Protein AF-A0A6B3HTN6-F1 (afdb_monomer_lite)

Secondary structure (DSSP, 8-state):
-------EEEEETTEEEEE-SS-EEEEE---SS--GGG---TT----SS-EEEEEE-TT--TT----TT---EEEEEPP---

pLDDT: mean 83.2, std 13.85, range [45.31, 97.38]

Radius of gyration: 25.03 Å; chains: 1; bounding box: 46×37×67 Å

Sequence (82 aa):
DGVTRHFDLARDRDRLHVDTAGASYTFTALPRFTDPATQTDPGSLLAPMPGTVVRLAEGLAPGAPVEAGQPLIWLEAMKMEH

Structure (mmCIF, N/CA/C/O backbone):
data_AF-A0A6B3HTN6-F1
#
_entry.id   AF-A0A6B3HTN6-F1
#
loop_
_atom_site.group_PDB
_atom_site.id
_atom_site.type_symbol
_atom_site.label_atom_id
_atom_site.label_alt_id
_atom_site.label_comp_id
_atom_site.label_asym_id
_atom_site.label_entity_id
_atom_site.label_seq_id
_atom_site.pdbx_PDB_ins_code
_atom_site.Cartn_x
_atom_site.Cartn_y
_atom_site.Cartn_z
_atom_site.occupancy
_atom_site.B_iso_or_equiv
_atom_site.auth_seq_id
_atom_site.auth_comp_id
_atom_site.auth_asym_id
_atom_site.auth_atom_id
_atom_site.pdbx_PDB_model_num
ATOM 1 N N . ASP A 1 1 ? 7.760 9.703 -43.259 1.00 64.25 1 ASP A N 1
ATOM 2 C CA . ASP A 1 1 ? 9.137 9.347 -42.863 1.00 64.25 1 ASP A CA 1
ATOM 3 C C . ASP A 1 1 ? 9.159 8.808 -41.446 1.00 64.25 1 ASP A C 1
ATOM 5 O O . ASP A 1 1 ? 8.933 9.555 -40.504 1.00 64.25 1 ASP A O 1
ATOM 9 N N . GLY A 1 2 ? 9.329 7.495 -41.298 1.00 85.19 2 GLY A N 1
ATOM 10 C CA . GLY A 1 2 ? 9.406 6.837 -39.994 1.00 85.19 2 GLY A CA 1
ATOM 11 C C . GLY A 1 2 ? 10.824 6.352 -39.720 1.00 85.19 2 GLY A C 1
ATOM 12 O O . GLY A 1 2 ? 11.497 5.872 -40.629 1.00 85.19 2 GLY A O 1
ATOM 13 N N . VAL A 1 3 ? 11.271 6.455 -38.470 1.00 87.94 3 VAL A N 1
ATOM 14 C CA . VAL A 1 3 ? 12.522 5.843 -38.010 1.00 87.94 3 VAL A CA 1
ATOM 15 C C . VAL A 1 3 ? 12.170 4.659 -37.121 1.00 87.94 3 VAL A C 1
ATOM 17 O O . VAL A 1 3 ? 11.449 4.819 -36.140 1.00 87.94 3 VAL A O 1
ATOM 20 N N . THR A 1 4 ? 12.708 3.484 -37.451 1.00 90.00 4 THR A N 1
ATOM 21 C CA . THR A 1 4 ? 12.620 2.284 -36.607 1.00 90.00 4 THR A CA 1
ATOM 22 C C . THR A 1 4 ? 13.937 2.100 -35.864 1.00 90.00 4 THR A C 1
ATOM 24 O O . THR A 1 4 ? 15.006 2.231 -36.459 1.00 90.00 4 THR A O 1
ATOM 27 N N . ARG A 1 5 ? 13.871 1.798 -34.564 1.00 88.88 5 ARG A N 1
ATOM 28 C CA . ARG A 1 5 ? 15.033 1.432 -33.747 1.00 88.88 5 ARG A CA 1
ATOM 29 C C . ARG A 1 5 ? 14.755 0.114 -33.044 1.00 88.88 5 ARG A C 1
ATOM 31 O O . ARG A 1 5 ? 13.651 -0.086 -32.545 1.00 88.88 5 ARG A O 1
ATOM 38 N N . HIS A 1 6 ? 15.765 -0.744 -33.013 1.00 91.69 6 HIS A N 1
ATOM 39 C CA . HIS A 1 6 ? 15.740 -1.994 -32.268 1.00 91.69 6 HIS A CA 1
ATOM 40 C C . HIS A 1 6 ? 16.505 -1.816 -30.961 1.00 91.69 6 HIS A C 1
ATOM 42 O O . HIS A 1 6 ? 17.483 -1.065 -30.906 1.00 91.69 6 HIS A O 1
ATOM 48 N N . PHE A 1 7 ? 16.023 -2.493 -29.928 1.00 95.25 7 PHE A N 1
ATOM 49 C CA . PHE A 1 7 ? 16.587 -2.484 -28.590 1.00 95.25 7 PHE A CA 1
ATOM 50 C C . PHE A 1 7 ? 16.649 -3.918 -28.092 1.00 95.25 7 PHE A C 1
ATOM 52 O O . PHE A 1 7 ? 15.663 -4.649 -28.226 1.00 95.25 7 PHE A O 1
ATOM 59 N N . ASP A 1 8 ? 17.778 -4.283 -27.501 1.00 97.00 8 ASP A N 1
ATOM 60 C CA . ASP A 1 8 ? 17.941 -5.579 -26.861 1.00 97.00 8 ASP A CA 1
ATOM 61 C C . ASP A 1 8 ? 17.554 -5.456 -25.387 1.00 97.00 8 ASP A C 1
ATOM 63 O O . ASP A 1 8 ? 17.912 -4.493 -24.705 1.00 97.00 8 ASP A O 1
ATOM 67 N N . LEU A 1 9 ? 16.760 -6.413 -24.909 1.00 96.75 9 LEU A N 1
ATOM 68 C CA . LEU A 1 9 ? 16.189 -6.398 -23.566 1.00 96.75 9 LEU A CA 1
ATOM 69 C C . LEU A 1 9 ? 16.606 -7.651 -22.803 1.00 96.75 9 LEU A C 1
ATOM 71 O O . LEU A 1 9 ? 16.369 -8.768 -23.261 1.00 96.75 9 LEU A O 1
ATOM 75 N N . ALA A 1 10 ? 17.134 -7.465 -21.596 1.00 97.19 10 ALA A N 1
ATOM 76 C CA . ALA A 1 10 ? 17.381 -8.549 -20.652 1.00 97.19 10 ALA A CA 1
ATOM 77 C C . ALA A 1 10 ? 16.770 -8.219 -19.288 1.00 97.19 10 ALA A C 1
ATOM 79 O O . ALA A 1 10 ? 16.896 -7.103 -18.784 1.00 97.19 10 ALA A O 1
ATOM 80 N N . ARG A 1 11 ? 16.093 -9.195 -18.677 1.00 95.88 11 ARG A N 1
ATOM 81 C CA . ARG A 1 11 ? 15.440 -9.036 -17.374 1.00 95.88 11 ARG A CA 1
ATOM 82 C C . ARG A 1 11 ? 16.076 -9.954 -16.337 1.00 95.88 11 ARG A C 1
ATOM 84 O O . ARG A 1 11 ? 16.121 -11.161 -16.547 1.00 95.88 11 ARG A O 1
ATOM 91 N N . ASP A 1 12 ? 16.462 -9.382 -15.200 1.00 93.75 12 ASP A N 1
ATOM 92 C CA . ASP A 1 12 ? 16.877 -10.105 -13.994 1.00 93.75 12 ASP A CA 1
ATOM 93 C C . ASP A 1 12 ? 16.074 -9.581 -12.800 1.00 93.75 12 ASP A C 1
ATOM 95 O O . ASP A 1 12 ? 16.263 -8.449 -12.368 1.00 93.75 12 ASP A O 1
ATOM 99 N N . ARG A 1 13 ? 15.147 -10.394 -12.280 1.00 91.81 13 ARG A N 1
ATOM 100 C CA . ARG A 1 13 ? 14.227 -10.025 -11.186 1.00 91.81 13 ARG A CA 1
ATOM 101 C C . ARG A 1 13 ? 13.486 -8.699 -11.454 1.00 91.81 13 ARG A C 1
ATOM 103 O O . ARG A 1 13 ? 12.605 -8.639 -12.324 1.00 91.81 13 ARG A O 1
ATOM 110 N N . ASP A 1 14 ? 13.811 -7.666 -10.683 1.00 93.06 14 ASP A N 1
ATOM 111 C CA . ASP A 1 14 ? 13.291 -6.304 -10.745 1.00 93.06 14 ASP A CA 1
ATOM 112 C C . ASP A 1 14 ? 14.172 -5.372 -11.588 1.00 93.06 14 ASP A C 1
ATOM 114 O O . ASP A 1 14 ? 13.844 -4.203 -11.732 1.00 93.06 14 ASP A O 1
ATOM 118 N N . ARG A 1 15 ? 15.258 -5.853 -12.197 1.00 96.44 15 ARG A N 1
ATOM 119 C CA . ARG A 1 15 ? 16.103 -5.062 -13.095 1.00 96.44 15 ARG A CA 1
ATOM 120 C C . ARG A 1 15 ? 15.792 -5.361 -14.556 1.00 96.44 15 ARG A C 1
ATOM 122 O O . ARG A 1 15 ? 15.644 -6.516 -14.962 1.00 96.44 15 ARG A O 1
ATOM 129 N N . LEU A 1 16 ? 15.714 -4.302 -15.357 1.00 96.75 16 LEU A N 1
ATOM 130 C CA . LEU A 1 16 ? 15.605 -4.370 -16.810 1.00 96.75 16 LEU A CA 1
ATOM 131 C C . LEU A 1 16 ? 16.817 -3.679 -17.433 1.00 96.75 16 LEU A C 1
ATOM 133 O O . LEU A 1 16 ? 17.026 -2.484 -17.223 1.00 96.75 16 LEU A O 1
ATOM 137 N N . HIS A 1 17 ? 17.586 -4.438 -18.201 1.00 97.12 17 HIS A N 1
ATOM 138 C CA . HIS A 1 17 ? 18.699 -3.954 -19.002 1.00 97.12 17 HIS A CA 1
ATOM 139 C C . HIS A 1 17 ? 18.200 -3.686 -20.419 1.00 97.12 17 HIS A C 1
ATOM 141 O O . HIS A 1 17 ? 17.517 -4.530 -21.005 1.00 97.12 17 HIS A O 1
ATOM 147 N N . VAL A 1 18 ? 18.504 -2.497 -20.933 1.00 97.31 18 VAL A N 1
ATOM 148 C CA . VAL A 1 18 ? 18.121 -2.055 -22.274 1.00 97.31 18 VAL A CA 1
ATOM 149 C C . VAL A 1 18 ? 19.373 -1.607 -22.997 1.00 97.31 18 VAL A C 1
ATOM 151 O O . VAL A 1 18 ? 19.949 -0.569 -22.659 1.00 97.31 18 VAL A O 1
ATOM 154 N N . ASP A 1 19 ? 19.759 -2.375 -24.003 1.00 97.38 19 ASP A N 1
ATOM 155 C CA . ASP A 1 19 ? 20.911 -2.073 -24.830 1.00 97.38 19 ASP A CA 1
ATOM 156 C C . ASP A 1 19 ? 20.465 -1.452 -26.152 1.00 97.38 19 ASP A C 1
ATOM 158 O O . ASP A 1 19 ? 19.503 -1.862 -26.810 1.00 97.38 19 ASP A O 1
ATOM 162 N N . THR A 1 20 ? 21.172 -0.389 -26.513 1.00 94.00 20 THR A N 1
ATOM 163 C CA . THR A 1 20 ? 21.000 0.364 -27.750 1.00 94.00 20 THR A CA 1
ATOM 164 C C . THR A 1 20 ? 22.329 0.372 -28.500 1.00 94.00 20 THR A C 1
ATOM 166 O O . THR A 1 20 ? 23.377 0.087 -27.924 1.00 94.00 20 THR A O 1
ATOM 169 N N . ALA A 1 21 ? 22.327 0.811 -29.759 1.00 91.31 21 ALA A N 1
ATOM 170 C CA . ALA A 1 21 ? 23.559 0.925 -30.541 1.00 91.31 21 ALA A CA 1
ATOM 171 C C . ALA A 1 21 ? 24.644 1.838 -29.917 1.00 91.31 21 ALA A C 1
ATOM 173 O O . ALA A 1 21 ? 25.801 1.737 -30.314 1.00 91.31 21 ALA A O 1
ATOM 174 N N . GLY A 1 22 ? 24.299 2.741 -28.987 1.00 93.50 22 GLY A N 1
ATOM 175 C CA . GLY A 1 22 ? 25.249 3.717 -28.426 1.00 93.50 22 GLY A CA 1
ATOM 176 C C . GLY A 1 22 ? 25.292 3.811 -26.901 1.00 93.50 22 GLY A C 1
ATOM 177 O O . GLY A 1 22 ? 26.079 4.591 -26.372 1.00 93.50 22 GLY A O 1
ATOM 178 N N . ALA A 1 23 ? 24.445 3.069 -26.191 1.00 95.56 23 ALA A N 1
ATOM 179 C CA . ALA A 1 23 ? 24.335 3.152 -24.739 1.00 95.56 23 ALA A CA 1
ATOM 180 C C . ALA A 1 23 ? 23.613 1.935 -24.162 1.00 95.56 23 ALA A C 1
ATOM 182 O O . ALA A 1 23 ? 22.769 1.338 -24.834 1.00 95.56 23 ALA A O 1
ATOM 183 N N . SER A 1 24 ? 23.904 1.657 -22.893 1.00 96.25 24 SER A N 1
ATOM 184 C CA . SER A 1 24 ? 23.203 0.684 -22.061 1.00 96.25 24 SER A CA 1
ATOM 185 C C . SER A 1 24 ? 22.515 1.401 -20.905 1.00 96.25 24 SER A C 1
ATOM 187 O O . SER A 1 24 ? 23.092 2.300 -20.284 1.00 96.25 24 SER A O 1
ATOM 189 N N . TYR A 1 25 ? 21.282 1.002 -20.613 1.00 97.12 25 TYR A N 1
ATOM 190 C CA . TYR A 1 25 ? 20.478 1.545 -19.527 1.00 97.12 25 TYR A CA 1
ATOM 191 C C . TYR A 1 25 ? 20.038 0.423 -18.600 1.00 97.12 25 TYR A C 1
ATOM 193 O O . TYR A 1 25 ? 19.728 -0.682 -19.037 1.00 97.12 25 TYR A O 1
ATOM 201 N N . THR A 1 26 ? 19.973 0.717 -17.303 1.00 97.31 26 THR A N 1
ATOM 202 C CA . THR A 1 26 ? 19.383 -0.198 -16.327 1.00 97.31 26 THR A CA 1
ATOM 203 C C . THR A 1 26 ? 18.260 0.497 -15.580 1.00 97.31 26 THR A C 1
ATOM 205 O O . THR A 1 26 ? 18.462 1.560 -14.998 1.00 97.31 26 THR A O 1
ATOM 208 N N . PHE A 1 27 ? 17.092 -0.133 -15.575 1.00 96.19 27 PHE A N 1
ATOM 209 C CA . PHE A 1 27 ? 15.899 0.334 -14.882 1.00 96.19 27 PHE A CA 1
ATOM 210 C C . PHE A 1 27 ? 15.554 -0.608 -13.733 1.00 96.19 27 PHE A C 1
ATOM 212 O O . PHE A 1 27 ? 15.728 -1.821 -13.854 1.00 96.19 27 PHE A O 1
ATOM 219 N N . THR A 1 28 ? 15.015 -0.049 -12.652 1.00 95.38 28 THR A N 1
ATOM 220 C CA . THR A 1 28 ? 14.370 -0.817 -11.582 1.00 95.38 28 THR A CA 1
ATOM 221 C C . THR A 1 28 ? 12.864 -0.822 -11.826 1.00 95.38 28 THR A C 1
ATOM 223 O O . THR A 1 28 ? 12.221 0.227 -11.864 1.00 95.38 28 THR A O 1
ATOM 226 N N . ALA A 1 29 ? 12.296 -2.005 -12.023 1.00 90.38 29 ALA A N 1
ATOM 227 C CA . ALA A 1 29 ? 10.876 -2.238 -12.183 1.00 90.38 29 ALA A CA 1
ATOM 228 C C . ALA A 1 29 ? 10.185 -2.106 -10.825 1.00 90.38 29 ALA A C 1
ATOM 230 O O . ALA A 1 29 ? 10.234 -3.005 -9.987 1.00 90.38 29 ALA A O 1
ATOM 231 N N . LEU A 1 30 ? 9.517 -0.975 -10.627 1.00 88.50 30 LEU A N 1
ATOM 232 C CA . LEU A 1 30 ? 8.690 -0.760 -9.448 1.00 88.50 30 LEU A CA 1
ATOM 233 C C . LEU A 1 30 ? 7.425 -1.636 -9.516 1.00 88.50 30 LEU A C 1
ATOM 235 O O . LEU A 1 30 ? 6.903 -1.874 -10.616 1.00 88.50 30 LEU A O 1
ATOM 239 N N . PRO A 1 31 ? 6.909 -2.115 -8.369 1.00 81.75 31 PRO A N 1
ATOM 240 C CA . PRO A 1 31 ? 5.629 -2.809 -8.320 1.00 81.75 31 PRO A CA 1
ATOM 241 C C . PRO A 1 31 ? 4.535 -1.970 -8.988 1.00 81.75 31 PRO A C 1
ATOM 243 O O . PRO A 1 31 ? 4.363 -0.795 -8.672 1.00 81.75 31 PRO A O 1
ATOM 246 N N . ARG A 1 32 ? 3.781 -2.570 -9.920 1.00 78.25 32 ARG A N 1
ATOM 247 C CA . ARG A 1 32 ? 2.639 -1.890 -10.566 1.00 78.25 32 ARG A CA 1
ATOM 248 C C . ARG A 1 32 ? 1.532 -1.565 -9.568 1.00 78.25 32 ARG A C 1
ATOM 250 O O . ARG A 1 32 ? 0.820 -0.583 -9.741 1.00 78.25 32 ARG A O 1
ATOM 257 N N . PHE A 1 33 ? 1.404 -2.414 -8.555 1.00 76.00 33 PHE A N 1
ATOM 258 C CA . PHE A 1 33 ? 0.498 -2.247 -7.438 1.00 76.00 33 PHE A CA 1
ATOM 259 C C . PHE A 1 33 ? 1.330 -2.254 -6.165 1.00 76.00 33 PHE A C 1
ATOM 261 O O . PHE A 1 33 ? 2.133 -3.162 -5.944 1.00 76.00 33 PHE A O 1
ATOM 268 N N . THR A 1 34 ? 1.140 -1.224 -5.356 1.00 65.38 34 THR A N 1
ATOM 269 C CA . THR A 1 34 ? 1.599 -1.190 -3.973 1.00 65.38 34 THR A CA 1
ATOM 270 C C . THR A 1 34 ? 0.906 -2.310 -3.193 1.00 65.38 34 THR A C 1
ATOM 272 O O . THR A 1 34 ? -0.259 -2.608 -3.461 1.00 65.38 34 THR A O 1
ATOM 275 N N . ASP A 1 35 ? 1.609 -2.941 -2.251 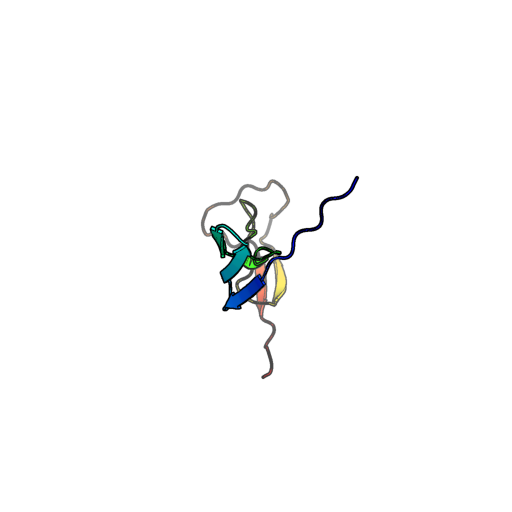1.00 62.47 35 ASP A N 1
ATOM 276 C CA . ASP A 1 35 ? 1.006 -3.939 -1.364 1.00 62.47 35 ASP A CA 1
ATOM 277 C C . ASP A 1 35 ? -0.207 -3.303 -0.656 1.00 62.47 35 ASP A C 1
ATOM 279 O O . ASP A 1 35 ? -0.037 -2.256 -0.021 1.00 62.47 35 ASP A O 1
ATOM 283 N N . PRO A 1 36 ? -1.428 -3.861 -0.760 1.00 56.91 36 PRO A N 1
ATOM 284 C CA . PRO A 1 36 ? -2.597 -3.310 -0.079 1.00 56.91 36 PRO A CA 1
ATOM 285 C C . PRO A 1 36 ? -2.390 -3.162 1.436 1.00 56.91 36 PRO A C 1
ATOM 287 O O . PRO A 1 36 ? -2.987 -2.271 2.031 1.00 56.91 36 PRO A O 1
ATOM 290 N N . ALA A 1 37 ? -1.489 -3.939 2.051 1.00 59.88 37 ALA A N 1
ATOM 291 C CA . ALA A 1 37 ? -1.114 -3.788 3.458 1.00 59.88 37 ALA A CA 1
ATOM 292 C C . ALA A 1 37 ? -0.343 -2.490 3.774 1.00 59.88 37 ALA A C 1
ATOM 294 O O . ALA A 1 37 ? -0.187 -2.137 4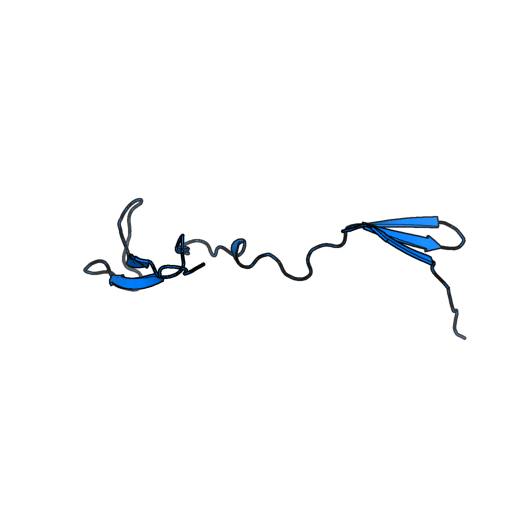.940 1.00 59.88 37 ALA A O 1
ATOM 295 N N . THR A 1 38 ? 0.144 -1.771 2.760 1.00 57.88 38 THR A N 1
ATOM 296 C CA . THR A 1 38 ? 0.867 -0.495 2.922 1.00 57.88 38 THR A CA 1
ATOM 297 C C . THR A 1 38 ? -0.005 0.739 2.666 1.00 57.88 38 THR A C 1
ATOM 299 O O . THR A 1 38 ? 0.457 1.862 2.863 1.00 57.88 38 THR A O 1
ATOM 302 N N . GLN A 1 39 ? -1.276 0.555 2.283 1.00 56.38 39 GLN A N 1
ATOM 303 C CA . GLN A 1 39 ? -2.284 1.618 2.309 1.00 56.38 39 GLN A CA 1
ATOM 304 C C . GLN A 1 39 ? -2.940 1.660 3.691 1.00 56.38 39 GLN A C 1
ATOM 306 O O . GLN A 1 39 ? -4.000 1.081 3.921 1.00 56.38 39 GLN A O 1
ATOM 311 N N . THR A 1 40 ? -2.293 2.347 4.627 1.00 57.59 40 THR A N 1
ATOM 312 C CA . THR A 1 40 ? -2.896 2.668 5.922 1.00 57.59 40 THR A CA 1
ATOM 313 C C . THR A 1 40 ? -3.382 4.107 5.874 1.00 57.59 40 THR A C 1
ATOM 315 O O . THR A 1 40 ? -2.581 5.037 5.975 1.00 57.59 40 THR A O 1
ATOM 318 N N . ASP A 1 41 ? -4.690 4.307 5.714 1.00 59.56 41 ASP A N 1
ATOM 319 C CA . ASP A 1 41 ? -5.270 5.633 5.915 1.00 59.56 41 ASP A CA 1
ATOM 320 C C . ASP A 1 41 ? -5.011 6.083 7.365 1.00 59.56 41 ASP A C 1
ATOM 322 O O . ASP A 1 41 ? -5.156 5.277 8.295 1.00 59.56 41 ASP A O 1
ATOM 326 N N . PRO A 1 42 ? -4.629 7.351 7.605 1.00 58.28 42 PRO A N 1
ATOM 327 C CA . PRO A 1 42 ? -4.484 7.877 8.956 1.00 58.28 42 PRO A CA 1
ATOM 328 C C . PRO A 1 42 ? -5.777 7.675 9.761 1.00 58.28 42 PRO A C 1
ATOM 330 O O . PRO A 1 42 ? -6.838 8.157 9.374 1.00 58.28 42 PRO A O 1
ATOM 333 N N . GLY A 1 43 ? -5.691 6.957 10.884 1.00 61.03 43 GLY A N 1
ATOM 334 C CA . GLY A 1 43 ? -6.851 6.613 11.720 1.00 61.03 43 GLY A CA 1
ATOM 335 C C . GLY A 1 43 ? -7.529 5.280 11.377 1.00 61.03 43 GLY A C 1
ATOM 336 O O . 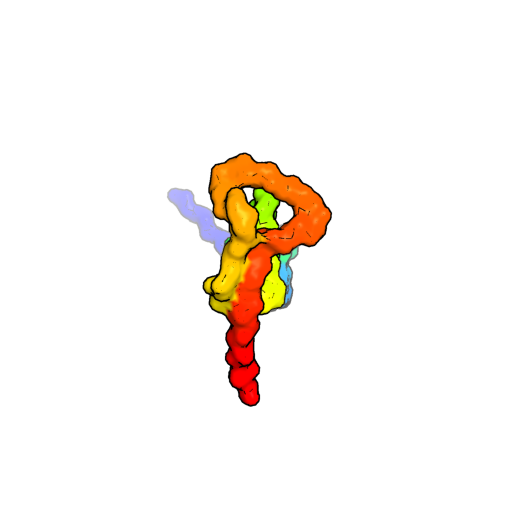GLY A 1 43 ? -8.482 4.902 12.055 1.00 61.03 43 GLY A O 1
ATOM 337 N N . SER A 1 44 ? -7.035 4.541 10.379 1.00 66.81 44 SER A N 1
ATOM 338 C CA . SER A 1 44 ? -7.475 3.169 10.117 1.00 66.81 44 SER A CA 1
ATOM 339 C C . SER A 1 44 ? -6.951 2.204 11.185 1.00 66.81 44 SER A C 1
ATOM 341 O O . SER A 1 44 ? -5.769 2.217 11.536 1.00 66.81 44 SER A O 1
ATOM 343 N N . LEU A 1 45 ? -7.833 1.336 11.683 1.00 65.12 45 LEU A N 1
ATOM 344 C CA . LEU A 1 45 ? -7.469 0.192 12.513 1.00 65.12 45 LEU A CA 1
ATOM 345 C C . LEU A 1 45 ? -7.413 -1.050 11.626 1.00 65.12 45 LEU A C 1
ATOM 347 O O . LEU A 1 45 ? -8.447 -1.600 11.248 1.00 65.12 45 LEU A O 1
ATOM 351 N N . LEU A 1 46 ? -6.202 -1.502 11.302 1.00 67.31 46 LEU A N 1
ATOM 352 C CA . LEU A 1 46 ? -6.013 -2.761 10.589 1.00 67.31 46 LEU A CA 1
ATOM 353 C C . LEU A 1 46 ? -6.138 -3.933 11.566 1.00 67.31 46 LEU A C 1
ATOM 355 O O . LEU A 1 46 ? -5.429 -4.005 12.572 1.00 67.31 46 LEU A O 1
ATOM 359 N N . ALA A 1 47 ? -7.040 -4.863 11.257 1.00 68.62 47 ALA A N 1
ATOM 360 C CA . ALA A 1 47 ? -7.140 -6.121 11.979 1.00 68.62 47 ALA A CA 1
ATOM 361 C C . ALA A 1 47 ? -5.853 -6.945 11.764 1.00 68.62 47 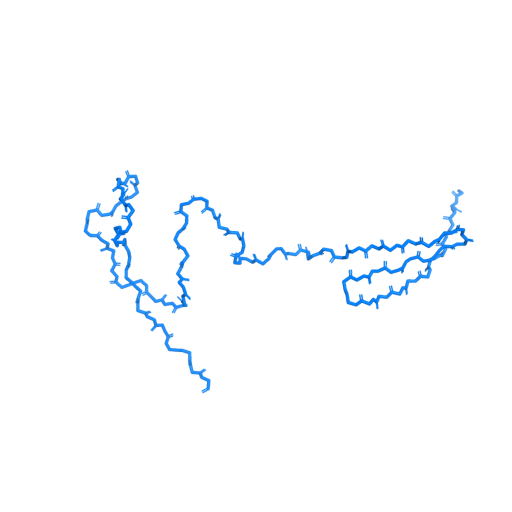ALA A C 1
ATOM 363 O O . ALA A 1 47 ? -5.453 -7.140 10.615 1.00 68.62 47 ALA A O 1
ATOM 364 N N . PRO A 1 48 ? -5.215 -7.477 12.823 1.00 68.06 48 PRO A N 1
ATOM 365 C CA . PRO A 1 48 ? -3.963 -8.231 12.699 1.00 68.06 48 PRO A CA 1
ATOM 366 C C . PRO A 1 48 ? -4.138 -9.612 12.040 1.00 68.06 48 PRO A C 1
ATOM 368 O O . PRO A 1 48 ? -3.154 -10.278 11.733 1.00 68.06 48 PRO A O 1
ATOM 371 N N . MET A 1 49 ? -5.382 -10.061 11.853 1.00 74.00 49 MET A N 1
ATOM 372 C CA . MET A 1 49 ? -5.748 -11.358 11.288 1.00 74.00 49 MET A CA 1
ATOM 373 C C . MET A 1 49 ? -7.196 -11.329 10.761 1.00 74.00 49 MET A C 1
ATOM 375 O O . MET A 1 49 ? -8.004 -10.563 11.297 1.00 74.00 49 MET A O 1
ATOM 379 N N . PRO A 1 50 ? -7.557 -12.155 9.756 1.00 73.62 50 PRO A N 1
ATOM 380 C CA . PRO A 1 50 ? -8.942 -12.306 9.321 1.00 73.62 50 PRO A CA 1
ATOM 381 C C . PRO A 1 50 ? -9.849 -12.755 10.473 1.00 73.62 50 PRO A C 1
ATOM 383 O O . PRO A 1 50 ? -9.516 -13.659 11.243 1.00 73.62 50 PRO A O 1
ATOM 386 N N . GLY A 1 51 ? -11.018 -12.135 10.581 1.00 81.19 51 GLY A N 1
ATOM 387 C CA . GLY A 1 51 ? -11.962 -12.420 11.652 1.00 81.19 51 GLY A CA 1
ATOM 388 C C . GLY A 1 51 ? -13.294 -11.718 11.448 1.00 81.19 51 GLY A C 1
ATOM 389 O O . GLY A 1 51 ? -13.433 -10.855 10.581 1.00 81.19 51 GLY A O 1
ATOM 390 N N . THR A 1 52 ? -14.271 -12.089 12.268 1.00 85.50 52 THR A N 1
ATOM 391 C CA . THR A 1 52 ? -15.607 -11.483 12.272 1.00 85.50 52 THR A CA 1
ATOM 392 C C . THR A 1 52 ? -15.703 -10.466 13.402 1.00 85.50 52 THR A C 1
ATOM 394 O O . THR A 1 52 ? -15.288 -10.751 14.523 1.00 85.50 52 THR A O 1
ATOM 397 N N . VAL A 1 53 ? -16.261 -9.279 13.141 1.00 88.81 53 VAL A N 1
ATOM 398 C CA . VAL A 1 53 ? -16.551 -8.303 14.204 1.00 88.81 53 VAL A CA 1
ATOM 399 C C . VAL A 1 53 ? -17.712 -8.826 15.041 1.00 88.81 53 VAL A C 1
ATOM 401 O O . VAL A 1 53 ? -18.834 -8.923 14.553 1.00 88.81 53 VAL A O 1
ATOM 404 N N . VAL A 1 54 ? -17.450 -9.141 16.307 1.00 92.88 54 VAL A N 1
ATOM 405 C CA . VAL A 1 54 ? -18.466 -9.689 17.222 1.00 92.88 54 VAL A CA 1
ATOM 406 C C . VAL A 1 54 ? -19.001 -8.658 18.207 1.00 92.88 54 VAL A C 1
ATOM 408 O O . VAL A 1 54 ? -20.059 -8.857 18.799 1.00 92.88 54 VAL A O 1
ATOM 411 N N . ARG A 1 55 ? -18.277 -7.550 18.411 1.00 92.06 55 ARG A N 1
ATOM 412 C CA . ARG A 1 55 ? -18.686 -6.483 19.329 1.00 92.06 55 ARG A CA 1
ATOM 413 C C . ARG A 1 55 ? -18.032 -5.151 18.982 1.00 92.06 55 ARG A C 1
ATOM 415 O O . ARG A 1 55 ? -16.849 -5.110 18.646 1.00 92.06 55 ARG A O 1
ATOM 422 N N . LEU A 1 56 ? -18.798 -4.077 19.157 1.00 92.19 56 LEU A N 1
ATOM 423 C CA . LEU A 1 56 ? -18.323 -2.693 19.189 1.00 92.19 56 LEU A CA 1
ATOM 424 C C . LEU A 1 56 ? -18.311 -2.185 20.635 1.00 92.19 56 LEU A C 1
ATOM 426 O O . LEU A 1 56 ? -19.098 -2.654 21.460 1.00 92.19 56 LEU A O 1
ATOM 430 N N . ALA A 1 57 ? -17.426 -1.241 20.946 1.00 92.75 57 ALA A N 1
ATOM 431 C CA . ALA A 1 57 ? -17.418 -0.576 22.244 1.00 92.75 57 ALA A CA 1
ATOM 432 C C . ALA A 1 57 ? -18.729 0.186 22.495 1.00 92.75 57 ALA A C 1
ATOM 434 O O . ALA A 1 57 ? -19.343 0.730 21.575 1.00 92.75 57 ALA A O 1
ATOM 435 N N . GLU A 1 58 ? -19.160 0.226 23.753 1.00 89.44 58 GLU A N 1
ATOM 436 C CA . GLU A 1 58 ? -20.369 0.951 24.142 1.00 89.44 58 GLU A CA 1
ATOM 437 C C . GLU A 1 58 ? -20.214 2.454 23.873 1.00 89.44 58 GLU A C 1
ATOM 439 O O . GLU A 1 58 ? -19.166 3.041 24.134 1.00 89.44 58 GLU A O 1
ATOM 444 N N . GLY A 1 59 ? -21.259 3.076 23.318 1.00 86.56 59 GLY A N 1
ATOM 445 C CA . GLY A 1 59 ? -21.247 4.500 22.965 1.00 86.56 59 GLY A CA 1
ATOM 446 C C . GLY A 1 59 ? -20.387 4.859 21.746 1.00 86.56 59 GLY A C 1
ATOM 447 O O . GLY A 1 59 ? -20.305 6.037 21.398 1.00 86.56 59 GLY A O 1
ATOM 448 N N . LEU A 1 60 ? -19.773 3.879 21.073 1.00 92.00 60 LEU A N 1
ATOM 449 C CA . LEU A 1 60 ? -18.989 4.124 19.868 1.00 92.00 60 LEU A CA 1
ATOM 450 C C . LEU A 1 60 ? -19.904 4.470 18.685 1.00 92.00 60 LEU A C 1
ATOM 452 O O . LEU A 1 60 ? -20.756 3.681 18.278 1.00 92.00 60 LEU A O 1
ATOM 456 N N . ALA A 1 61 ? -19.688 5.648 18.110 1.00 92.00 61 ALA A N 1
ATOM 457 C CA . ALA A 1 61 ? -20.365 6.135 16.914 1.00 92.00 61 ALA A CA 1
ATOM 458 C C . ALA A 1 61 ? -19.400 7.006 16.088 1.00 92.00 61 ALA A C 1
ATOM 460 O O . ALA A 1 61 ? -18.386 7.468 16.622 1.00 92.00 61 ALA A O 1
ATOM 461 N N . PRO A 1 62 ? -19.682 7.263 14.798 1.00 89.25 62 PRO A N 1
ATOM 462 C CA . PRO A 1 62 ? -18.879 8.187 14.002 1.00 89.25 62 PRO A CA 1
ATOM 463 C C . PRO A 1 62 ? -18.745 9.557 14.682 1.00 89.25 62 PRO A C 1
ATOM 465 O O . PRO A 1 62 ? -19.739 10.155 15.087 1.00 89.25 62 PRO A O 1
ATOM 468 N N . GLY A 1 63 ? -17.509 10.047 14.806 1.00 90.50 63 GLY A N 1
ATOM 469 C CA . GLY A 1 63 ? -17.202 11.313 15.480 1.00 90.50 63 GLY A CA 1
ATOM 470 C C . GLY A 1 63 ? -17.081 11.230 17.007 1.00 90.50 63 GLY A C 1
ATOM 471 O O . GLY A 1 63 ? -16.803 12.251 17.633 1.00 90.50 63 GLY A O 1
ATOM 472 N N . ALA A 1 64 ? -17.254 10.050 17.616 1.00 92.00 64 ALA A N 1
ATOM 473 C CA . ALA A 1 64 ? -16.998 9.867 19.042 1.00 92.00 64 ALA A CA 1
ATOM 474 C C . ALA A 1 64 ? -15.500 10.072 19.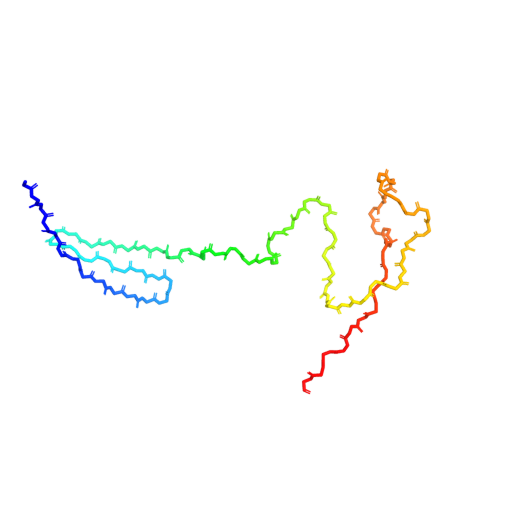365 1.00 92.00 64 ALA A C 1
ATOM 476 O O . ALA A 1 64 ? -14.649 9.559 18.630 1.00 92.00 64 ALA A O 1
ATOM 477 N N . PRO A 1 65 ? -15.155 10.800 20.446 1.00 90.44 65 PRO A N 1
ATOM 478 C CA . PRO A 1 65 ? -13.772 10.924 20.888 1.00 90.44 65 PRO A CA 1
ATOM 479 C C . PRO A 1 65 ? -13.260 9.573 21.396 1.00 90.44 65 PRO A C 1
ATOM 481 O O . PRO A 1 65 ? -13.995 8.822 22.039 1.00 90.44 65 PRO A O 1
ATOM 484 N N . VAL A 1 66 ?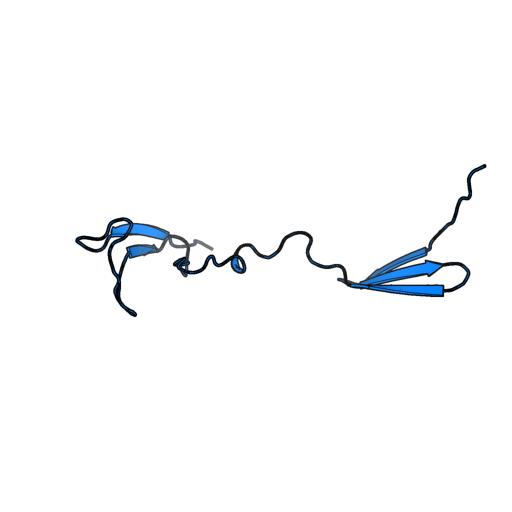 -11.992 9.279 21.113 1.00 89.94 66 VAL A N 1
ATOM 485 C CA . VAL A 1 66 ? -11.315 8.060 21.563 1.00 89.94 66 VAL A CA 1
ATOM 486 C C . VAL A 1 66 ? -9.941 8.392 22.123 1.00 89.94 66 VAL A C 1
ATOM 488 O O . VAL A 1 66 ? -9.311 9.367 21.709 1.00 89.94 66 VAL A O 1
ATOM 491 N N . GLU A 1 67 ? -9.466 7.564 23.043 1.00 91.44 67 GLU A N 1
ATOM 492 C CA . GLU A 1 67 ? -8.145 7.704 23.655 1.00 91.44 67 GLU A CA 1
ATOM 493 C C . GLU A 1 67 ? -7.205 6.564 23.248 1.00 91.44 67 GLU A C 1
ATOM 495 O O . GLU A 1 67 ? -7.624 5.475 22.842 1.00 91.44 67 GLU A O 1
ATOM 500 N N . ALA A 1 68 ? -5.897 6.807 23.351 1.00 87.19 68 ALA A N 1
ATOM 501 C CA . ALA A 1 68 ? -4.895 5.800 23.030 1.00 87.19 68 ALA A CA 1
ATOM 502 C C . ALA A 1 68 ? -5.046 4.569 23.941 1.00 87.19 68 ALA A C 1
ATOM 504 O O . ALA A 1 68 ? -5.070 4.681 25.164 1.00 87.19 68 ALA A O 1
ATOM 505 N N . GLY A 1 69 ? -5.125 3.383 23.332 1.00 87.56 69 GLY A N 1
ATOM 506 C CA . GLY A 1 69 ? -5.318 2.119 24.047 1.00 87.56 69 GLY A CA 1
ATOM 507 C C . GLY A 1 69 ? -6.776 1.772 24.360 1.00 87.56 69 GLY A C 1
ATOM 508 O O . GLY A 1 69 ? -7.025 0.679 24.865 1.00 87.56 69 GLY A O 1
ATOM 509 N N . GLN A 1 70 ? -7.741 2.638 24.031 1.00 91.56 70 GLN A N 1
ATOM 510 C CA . GLN A 1 70 ? -9.162 2.331 24.177 1.00 91.56 70 GLN A CA 1
ATOM 511 C C . GLN A 1 70 ? -9.577 1.209 23.206 1.00 91.56 70 GLN A C 1
ATOM 513 O O . GLN A 1 70 ? -9.447 1.368 21.988 1.00 91.56 70 GLN A O 1
ATOM 518 N N . PRO A 1 71 ? -10.121 0.081 23.696 1.00 90.31 71 PRO A N 1
ATOM 519 C CA . PRO A 1 71 ? -10.662 -0.956 22.825 1.00 90.31 71 PRO A CA 1
ATOM 520 C C . PRO A 1 71 ? -11.899 -0.443 22.079 1.00 90.31 71 PRO A C 1
ATOM 522 O O . PRO A 1 71 ? -12.846 0.018 22.714 1.00 90.31 71 PRO A O 1
ATOM 525 N N . LEU A 1 72 ? -11.908 -0.544 20.745 1.00 92.81 72 LEU A N 1
ATOM 526 C CA . LEU A 1 72 ? -13.038 -0.105 19.909 1.00 92.81 72 LEU A CA 1
ATOM 527 C C . LEU A 1 72 ? -13.853 -1.272 19.341 1.00 92.81 72 LEU A C 1
ATOM 529 O O . LEU A 1 72 ? -15.078 -1.190 19.261 1.00 92.81 72 LEU A O 1
ATOM 533 N N . ILE A 1 73 ? -13.181 -2.360 18.957 1.00 90.25 73 ILE A N 1
ATOM 534 C CA . ILE A 1 73 ? -13.797 -3.537 18.339 1.00 90.25 73 ILE A CA 1
ATOM 535 C C . ILE A 1 73 ? -13.204 -4.821 18.913 1.00 90.25 73 ILE A C 1
ATOM 537 O O . ILE A 1 73 ? -12.035 -4.862 19.298 1.00 90.25 73 ILE A O 1
ATOM 541 N N . TRP A 1 74 ? -14.003 -5.886 18.917 1.00 90.44 74 TRP A N 1
ATOM 542 C CA . TRP A 1 74 ? -13.533 -7.245 19.170 1.00 90.44 74 TRP A CA 1
ATOM 543 C C . TRP A 1 74 ? -13.785 -8.105 17.947 1.00 90.44 74 TRP A C 1
ATOM 545 O O . TRP A 1 74 ? -14.878 -8.094 17.375 1.00 90.44 74 TRP A O 1
ATOM 555 N N . LEU A 1 75 ? -12.755 -8.858 17.581 1.00 88.56 75 LEU A N 1
ATOM 556 C CA . LEU A 1 75 ? -12.780 -9.786 16.467 1.00 88.56 75 LEU A CA 1
ATOM 557 C C . LEU A 1 75 ? -12.769 -11.210 17.006 1.00 88.56 75 LEU A C 1
ATOM 559 O O . LEU A 1 75 ? -11.953 -11.545 17.866 1.00 88.56 75 LEU A O 1
ATOM 563 N N . GLU A 1 76 ? -13.649 -12.048 16.478 1.00 86.81 76 GLU A N 1
ATOM 564 C CA . GLU A 1 76 ? -13.485 -13.491 16.561 1.00 86.81 76 GLU A CA 1
ATOM 565 C C . GLU A 1 76 ? -12.600 -13.929 15.396 1.00 86.81 76 GLU A C 1
ATOM 567 O O . GLU A 1 76 ? -12.955 -13.774 14.225 1.00 86.81 76 GLU A O 1
ATOM 572 N N . ALA A 1 77 ? -11.410 -14.417 15.732 1.00 83.12 77 ALA A N 1
ATOM 573 C CA . ALA A 1 77 ? -10.459 -14.944 14.770 1.00 83.12 77 ALA A CA 1
ATOM 574 C C . ALA A 1 77 ? -11.065 -16.130 14.014 1.00 83.12 77 ALA A C 1
ATOM 576 O O . ALA A 1 77 ? -11.537 -17.084 14.635 1.00 83.12 77 ALA A O 1
ATOM 577 N N . MET A 1 78 ? -10.983 -16.118 12.683 1.00 72.31 78 MET A N 1
ATOM 578 C CA . MET A 1 78 ? -11.259 -17.335 11.926 1.00 72.31 78 MET A CA 1
ATOM 579 C C . MET A 1 78 ? -10.011 -18.215 11.923 1.00 72.31 78 MET A C 1
ATOM 581 O O . MET A 1 78 ? -8.899 -17.754 11.659 1.00 72.31 78 MET A O 1
ATOM 585 N N . LYS A 1 79 ? -10.192 -19.498 12.246 1.00 68.56 79 LYS A N 1
ATOM 586 C CA . LYS A 1 79 ? -9.128 -20.492 12.122 1.00 68.56 79 LYS A CA 1
ATOM 587 C C . LYS A 1 79 ? -8.830 -20.671 10.635 1.00 68.56 79 LYS A C 1
ATOM 589 O O . LYS A 1 79 ? -9.744 -20.917 9.854 1.00 68.56 79 LYS A O 1
ATOM 594 N N . MET A 1 80 ? -7.564 -20.564 10.259 1.00 62.81 80 MET A N 1
ATOM 595 C CA . MET A 1 80 ? -7.112 -21.025 8.951 1.00 62.81 80 MET A CA 1
ATOM 596 C C . MET A 1 80 ? -6.785 -22.508 9.107 1.00 62.81 80 MET A C 1
ATOM 598 O O . MET A 1 80 ? -5.887 -22.864 9.871 1.00 62.81 80 MET A O 1
ATOM 602 N N . GLU A 1 81 ? -7.557 -23.375 8.460 1.00 52.03 81 GLU A N 1
ATOM 603 C CA . GLU A 1 81 ? -7.147 -24.765 8.280 1.00 52.03 81 GLU A CA 1
ATOM 604 C C . GLU A 1 81 ? -6.029 -24.800 7.230 1.00 52.03 81 GLU A C 1
ATOM 606 O O . GLU A 1 81 ? -6.178 -24.258 6.133 1.00 52.03 81 GLU A O 1
ATOM 611 N N . HIS A 1 82 ? -4.904 -25.408 7.601 1.00 45.31 82 HIS A N 1
ATOM 612 C CA . HIS A 1 82 ? -3.880 -25.906 6.690 1.00 45.31 82 HIS A CA 1
ATOM 613 C C . HIS A 1 82 ? -3.840 -27.424 6.812 1.00 45.31 82 HIS A C 1
ATOM 615 O O . HIS A 1 82 ? -3.950 -27.909 7.965 1.00 45.31 82 HIS A O 1
#

Foldseek 3Di:
DDDDFDWDWDDDPQWIWIDGPPDIDIDGRDPPDDDPVPPDDVPDDDDPADFDFPDADPPDDPPDDDDPPDDGTDTDHDDDDD